Protein AF-A0A6B9T979-F1 (afdb_monomer_lite)

Radius of gyration: 17.5 Å; chains: 1; bounding box: 36×40×48 Å

Structure (mmCIF, N/CA/C/O backbone):
data_AF-A0A6B9T979-F1
#
_entry.id   AF-A0A6B9T979-F1
#
loop_
_atom_site.group_PDB
_atom_site.id
_atom_site.type_symbol
_atom_site.label_atom_id
_atom_site.label_alt_id
_atom_site.label_comp_id
_atom_site.label_asym_id
_atom_site.label_entity_id
_atom_site.label_seq_id
_atom_site.pdbx_PDB_ins_code
_atom_site.Cartn_x
_atom_site.Cartn_y
_atom_site.Cartn_z
_atom_site.occupancy
_atom_site.B_iso_or_equiv
_atom_site.auth_seq_id
_atom_site.auth_comp_id
_atom_site.auth_asym_id
_atom_site.auth_atom_id
_atom_site.pdbx_PDB_model_num
ATOM 1 N N . MET A 1 1 ? 0.207 3.805 -8.515 1.00 62.41 1 MET A N 1
ATOM 2 C CA . MET A 1 1 ? -0.531 2.703 -9.180 1.00 62.41 1 MET A CA 1
ATOM 3 C C . MET A 1 1 ? -1.453 1.914 -8.249 1.00 62.41 1 MET A C 1
ATOM 5 O O . MET A 1 1 ? -2.593 1.732 -8.630 1.00 62.41 1 MET A O 1
ATOM 9 N N . ASN A 1 2 ? -1.110 1.568 -6.998 1.00 75.38 2 ASN A N 1
ATOM 10 C CA . ASN A 1 2 ? -2.109 0.994 -6.060 1.00 75.38 2 ASN A CA 1
ATOM 11 C C . ASN A 1 2 ? -3.021 2.050 -5.385 1.00 75.38 2 ASN A C 1
ATOM 13 O O . ASN A 1 2 ? -3.369 1.919 -4.208 1.00 75.38 2 ASN A O 1
ATOM 17 N N . ASP A 1 3 ? -3.335 3.136 -6.089 1.00 78.44 3 ASP A N 1
ATOM 18 C CA . ASP A 1 3 ? -4.026 4.308 -5.531 1.00 78.44 3 ASP A CA 1
ATOM 19 C C . ASP A 1 3 ? -5.555 4.134 -5.519 1.00 78.44 3 ASP A C 1
ATOM 21 O O . ASP A 1 3 ? -6.244 4.832 -4.788 1.00 78.44 3 ASP A O 1
ATOM 25 N N . THR A 1 4 ? -6.081 3.152 -6.262 1.00 83.12 4 THR A N 1
ATOM 26 C CA . THR A 1 4 ? -7.516 2.805 -6.308 1.00 83.12 4 THR A CA 1
ATOM 27 C C . THR A 1 4 ? -7.949 1.821 -5.221 1.00 83.12 4 THR A C 1
ATOM 29 O O . THR A 1 4 ? -9.136 1.555 -5.061 1.00 83.12 4 THR A O 1
ATOM 32 N N . GLU A 1 5 ? -7.000 1.244 -4.485 1.00 90.56 5 GLU A N 1
ATOM 33 C CA . GLU A 1 5 ? -7.307 0.300 -3.414 1.00 90.56 5 GLU A CA 1
ATOM 34 C C . GLU A 1 5 ? -7.933 1.028 -2.208 1.00 90.56 5 GLU A C 1
ATOM 36 O O . GLU A 1 5 ? -7.377 2.052 -1.795 1.00 90.56 5 GLU A O 1
ATOM 41 N N . PRO A 1 6 ? -9.010 0.500 -1.580 1.00 92.62 6 PRO A N 1
ATOM 42 C CA . PRO A 1 6 ? -9.709 1.185 -0.490 1.00 92.62 6 PRO A CA 1
ATOM 43 C C . PRO A 1 6 ? -8.793 1.653 0.639 1.00 92.62 6 PRO A C 1
ATOM 45 O O . PRO A 1 6 ? -8.925 2.781 1.100 1.00 92.62 6 PRO A O 1
ATOM 48 N N . VAL A 1 7 ? -7.807 0.844 1.045 1.00 93.06 7 VAL A N 1
ATOM 49 C CA . VAL A 1 7 ? -6.846 1.265 2.075 1.00 93.06 7 VAL A CA 1
ATOM 50 C C . VAL A 1 7 ? -6.021 2.489 1.658 1.00 93.06 7 VAL A C 1
ATOM 52 O O . VAL A 1 7 ? -5.751 3.342 2.494 1.00 93.06 7 VAL A O 1
ATOM 55 N N . SER A 1 8 ? -5.626 2.614 0.388 1.00 91.06 8 SER A N 1
ATOM 56 C CA . SER A 1 8 ? -4.873 3.783 -0.086 1.00 91.06 8 SER A CA 1
ATOM 57 C C . SER A 1 8 ? -5.750 5.038 -0.084 1.00 91.06 8 SER A C 1
ATOM 59 O O . SER A 1 8 ? -5.288 6.090 0.347 1.00 91.06 8 SER A O 1
ATOM 61 N N . ILE A 1 9 ? -7.014 4.907 -0.500 1.00 92.38 9 ILE A N 1
ATOM 62 C CA . ILE A 1 9 ? -7.998 6.000 -0.482 1.00 92.38 9 ILE A CA 1
ATOM 63 C C . ILE A 1 9 ? -8.250 6.454 0.959 1.00 92.38 9 ILE A C 1
ATOM 65 O O . ILE A 1 9 ? -8.096 7.631 1.262 1.00 92.38 9 ILE A O 1
ATOM 69 N N . ILE A 1 10 ? -8.545 5.519 1.866 1.00 95.38 10 ILE A N 1
ATOM 70 C CA . ILE A 1 10 ? -8.808 5.811 3.282 1.00 95.38 10 ILE A CA 1
ATOM 71 C C . ILE A 1 10 ? -7.600 6.486 3.938 1.00 95.38 10 ILE A C 1
ATOM 73 O O . ILE A 1 10 ? -7.770 7.467 4.658 1.00 95.38 10 ILE A O 1
ATOM 77 N N . CYS A 1 11 ? -6.381 5.991 3.693 1.00 93.50 11 CYS A N 1
ATOM 78 C CA . CYS A 1 11 ? -5.166 6.618 4.213 1.00 93.50 11 CYS A CA 1
ATOM 79 C C . CYS A 1 11 ? -5.040 8.077 3.754 1.00 93.50 11 CYS A C 1
ATOM 81 O O . CYS A 1 11 ? -4.781 8.949 4.580 1.00 93.50 11 CYS A O 1
ATOM 83 N N . GLU A 1 12 ? -5.239 8.341 2.461 1.00 92.19 12 GLU A N 1
ATOM 84 C CA . GLU A 1 12 ? -5.146 9.687 1.894 1.00 92.19 12 GLU A CA 1
ATOM 85 C C . GLU A 1 12 ? -6.261 10.602 2.419 1.00 92.19 12 GLU A C 1
ATOM 87 O O . GLU A 1 12 ? -5.988 11.732 2.818 1.00 92.19 12 GLU A O 1
ATOM 92 N N . GLU A 1 13 ? -7.506 10.126 2.466 1.00 94.19 13 GLU A N 1
ATOM 93 C CA . GLU A 1 13 ? -8.655 10.882 2.972 1.00 94.19 13 GLU A CA 1
ATOM 94 C C . GLU A 1 13 ? -8.475 11.265 4.436 1.00 94.19 13 GLU A C 1
ATOM 96 O O . GLU A 1 13 ? -8.640 12.434 4.788 1.00 94.19 13 GLU A O 1
ATOM 101 N N . VAL A 1 14 ? -8.103 10.303 5.288 1.00 95.81 14 VAL A N 1
ATOM 102 C CA . VAL A 1 14 ? -7.889 10.566 6.711 1.00 95.81 14 VAL A CA 1
ATOM 103 C C . VAL A 1 14 ? -6.734 11.534 6.890 1.00 95.81 14 VAL A C 1
ATOM 105 O O . VAL A 1 14 ? -6.924 12.542 7.556 1.00 95.81 14 VAL A O 1
ATOM 108 N N . ALA A 1 15 ? -5.585 11.306 6.251 1.00 93.38 15 ALA A N 1
ATOM 109 C CA . ALA A 1 15 ? -4.443 12.220 6.325 1.00 93.38 15 ALA A CA 1
ATOM 110 C C . ALA A 1 15 ? -4.718 13.604 5.698 1.00 93.38 15 ALA A C 1
ATOM 112 O O . ALA A 1 15 ? -3.942 14.537 5.873 1.00 93.38 15 ALA A O 1
ATOM 113 N N . SER A 1 16 ? -5.815 13.771 4.955 1.00 92.12 16 SER A N 1
ATOM 114 C CA . SER A 1 16 ? -6.241 15.068 4.413 1.00 92.12 16 SER A CA 1
ATOM 115 C C . SER A 1 16 ? -7.160 15.852 5.344 1.00 92.12 16 SER A C 1
ATOM 117 O O . SER A 1 16 ? -7.491 16.996 5.030 1.00 92.12 16 SER A O 1
ATOM 119 N N . LEU A 1 17 ? -7.623 15.258 6.447 1.00 94.00 17 LEU A N 1
ATOM 120 C CA . LEU A 1 17 ? -8.559 15.931 7.339 1.00 94.00 17 LEU A CA 1
ATOM 121 C C . LEU A 1 17 ? -7.900 17.160 7.990 1.00 94.00 17 LEU A C 1
ATOM 123 O O . LEU A 1 17 ? -6.768 17.073 8.463 1.00 94.00 17 LEU A O 1
ATOM 127 N N . PRO A 1 18 ? -8.623 18.289 8.108 1.00 89.94 18 PRO A N 1
ATOM 128 C CA . PRO A 1 18 ? -8.082 19.541 8.646 1.00 89.94 18 PRO A CA 1
ATOM 129 C C . PRO A 1 18 ? -7.756 19.486 10.147 1.00 89.94 18 PRO A C 1
ATOM 131 O O . PRO A 1 18 ? -7.205 20.436 10.692 1.00 89.94 18 PRO A O 1
ATOM 134 N N . VAL A 1 19 ? -8.115 18.388 10.817 1.00 93.31 19 VAL A N 1
ATOM 135 C CA . VAL A 1 19 ? -7.797 18.129 12.225 1.00 93.31 19 VAL A CA 1
ATOM 136 C C . VAL A 1 19 ? -6.315 17.817 12.449 1.00 93.31 19 VAL A C 1
ATOM 138 O O . VAL A 1 19 ? -5.849 17.901 13.581 1.00 93.31 19 VAL A O 1
ATOM 141 N N . TRP A 1 20 ? -5.585 17.455 11.389 1.00 92.38 20 TRP A N 1
ATOM 142 C CA . TRP A 1 20 ? -4.148 17.213 11.439 1.00 92.38 20 TRP A CA 1
ATOM 143 C C . TRP A 1 20 ? -3.414 18.515 11.134 1.00 92.38 20 TRP A C 1
ATOM 145 O O . TRP A 1 20 ? -3.402 19.001 10.000 1.00 92.38 20 TRP A O 1
ATOM 155 N N . HIS A 1 21 ? -2.825 19.107 12.166 1.00 86.38 21 HIS A N 1
ATOM 156 C CA . HIS A 1 21 ? -2.141 20.390 12.076 1.00 86.38 21 HIS A CA 1
ATOM 157 C C . HIS A 1 21 ? -0.673 20.203 11.682 1.00 86.38 21 HIS A C 1
ATOM 159 O O . HIS A 1 21 ? 0.231 20.510 12.452 1.00 86.38 21 HIS A O 1
ATOM 165 N N . TYR A 1 22 ? -0.433 19.713 10.462 1.00 88.75 22 TYR A N 1
ATOM 166 C CA . TYR A 1 22 ? 0.925 19.567 9.934 1.00 88.75 22 TYR A CA 1
ATOM 167 C C . TYR A 1 22 ? 1.648 20.923 9.932 1.00 88.75 22 TYR A C 1
ATOM 169 O O . TYR A 1 22 ? 1.213 21.861 9.258 1.00 88.75 22 TYR A O 1
ATOM 177 N N . SER A 1 23 ? 2.754 21.016 10.669 1.00 79.81 23 SER A N 1
ATOM 178 C CA . SER A 1 23 ? 3.496 22.262 10.916 1.00 79.81 23 SER A CA 1
ATOM 179 C C . SER A 1 23 ? 3.988 22.951 9.638 1.00 79.81 23 SER A C 1
ATOM 181 O O . SER A 1 23 ? 3.945 24.176 9.539 1.00 79.81 23 SER A O 1
ATOM 183 N N . GLU A 1 24 ? 4.399 22.170 8.638 1.00 81.00 24 GLU A N 1
ATOM 184 C CA . GLU A 1 24 ? 4.895 22.646 7.337 1.00 81.00 24 GLU A CA 1
ATOM 185 C C . GLU A 1 24 ? 3.859 22.487 6.206 1.00 81.00 24 GLU A C 1
ATOM 187 O O . GLU A 1 24 ? 4.171 22.605 5.019 1.00 81.00 24 GLU A O 1
ATOM 192 N N . GLY A 1 25 ? 2.599 22.229 6.567 1.00 83.50 25 GLY A N 1
ATOM 193 C CA . GLY A 1 25 ? 1.545 21.848 5.632 1.00 83.50 25 GLY A CA 1
ATOM 194 C C . GLY A 1 25 ? 1.562 20.354 5.296 1.00 83.50 25 GLY A C 1
ATOM 195 O O . GLY A 1 25 ? 2.446 19.600 5.696 1.00 83.50 25 GLY A O 1
ATOM 196 N N . LYS A 1 26 ? 0.528 19.896 4.580 1.00 83.31 26 LYS A N 1
ATOM 197 C CA . LYS A 1 26 ? 0.338 18.468 4.305 1.00 83.31 26 LYS A CA 1
ATOM 198 C C . LYS A 1 26 ? 1.505 17.902 3.472 1.00 83.31 26 LYS A C 1
ATOM 200 O O . LYS A 1 26 ? 1.732 18.394 2.360 1.00 83.31 26 LYS A O 1
ATOM 205 N N . PRO A 1 27 ? 2.169 16.824 3.932 1.00 85.56 27 PRO A N 1
ATOM 206 C CA . PRO A 1 27 ? 3.199 16.135 3.163 1.00 85.56 27 PRO A CA 1
ATOM 207 C C . PRO A 1 27 ? 2.709 15.732 1.768 1.00 85.56 27 PRO A C 1
ATOM 209 O O . PRO A 1 27 ? 1.632 15.148 1.606 1.00 85.56 27 PRO A O 1
ATOM 212 N N . ARG A 1 28 ? 3.511 16.030 0.739 1.00 78.38 28 ARG A N 1
ATOM 213 C CA . ARG A 1 28 ? 3.233 15.592 -0.635 1.00 78.38 28 ARG A CA 1
ATOM 214 C C . ARG A 1 28 ? 3.694 14.156 -0.833 1.00 78.38 28 ARG A C 1
ATOM 216 O O . ARG A 1 28 ? 4.834 13.813 -0.538 1.00 78.38 28 ARG A O 1
ATOM 223 N N . ARG A 1 29 ? 2.832 13.339 -1.435 1.00 76.62 29 ARG A N 1
ATOM 224 C CA . ARG A 1 29 ? 3.218 12.023 -1.945 1.00 76.62 29 ARG A CA 1
ATOM 225 C C . ARG A 1 29 ? 3.667 12.139 -3.396 1.00 76.62 29 ARG A C 1
ATOM 227 O O . ARG A 1 29 ? 2.990 12.752 -4.219 1.00 76.62 29 ARG A O 1
ATOM 234 N N . HIS A 1 30 ? 4.798 11.521 -3.717 1.00 73.25 30 HIS A N 1
ATOM 235 C CA . HIS A 1 30 ? 5.204 11.328 -5.103 1.00 73.25 30 HIS A CA 1
ATOM 236 C C . HIS A 1 30 ? 4.419 10.150 -5.685 1.00 73.25 30 HIS A C 1
ATOM 238 O O . HIS A 1 30 ? 4.549 9.012 -5.231 1.00 73.25 30 HIS A O 1
ATOM 244 N N . GLY A 1 31 ? 3.558 10.449 -6.656 1.00 77.94 31 GLY A N 1
ATOM 245 C CA . GLY A 1 31 ? 2.823 9.441 -7.410 1.00 77.94 31 GLY A CA 1
ATOM 246 C C . GLY A 1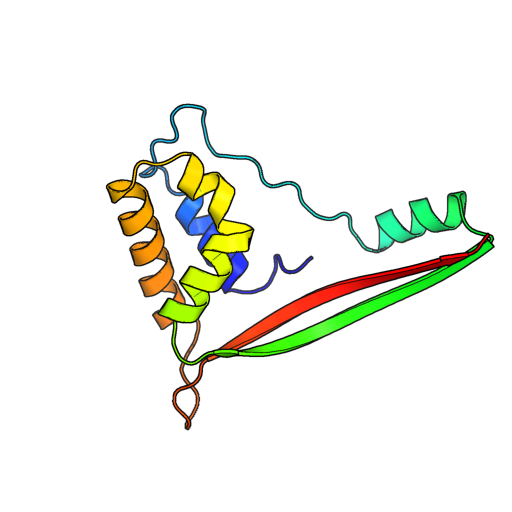 31 ? 3.732 8.658 -8.354 1.00 77.94 31 GLY A C 1
ATOM 247 O O . GLY A 1 31 ? 4.857 9.057 -8.653 1.00 77.94 31 GLY A O 1
ATOM 248 N N . THR A 1 32 ? 3.224 7.530 -8.837 1.00 85.81 32 THR A N 1
ATOM 249 C CA . THR A 1 32 ? 3.836 6.807 -9.958 1.00 85.81 32 THR A CA 1
ATOM 250 C C . THR A 1 32 ? 3.257 7.338 -11.268 1.00 85.81 32 THR A C 1
ATOM 252 O O . THR A 1 32 ? 2.084 7.710 -11.292 1.00 85.81 32 THR A O 1
ATOM 255 N N . LEU A 1 33 ? 4.051 7.364 -12.341 1.00 91.00 33 LEU A N 1
ATOM 256 C CA . LEU A 1 33 ? 3.550 7.729 -13.670 1.00 91.00 33 LEU A CA 1
ATOM 257 C C . LEU A 1 33 ? 2.519 6.707 -14.174 1.00 91.00 33 LEU A C 1
ATOM 259 O O . LEU A 1 33 ? 2.451 5.580 -13.669 1.00 91.00 33 LEU A O 1
ATOM 263 N N . SER A 1 34 ? 1.724 7.101 -15.170 1.00 91.81 34 SER A N 1
ATOM 264 C CA . SER A 1 34 ? 0.821 6.165 -15.840 1.00 91.81 34 SER A CA 1
ATOM 265 C C . SER A 1 34 ? 1.607 5.153 -16.691 1.00 91.81 34 SER A C 1
ATOM 267 O O . SER A 1 34 ? 2.733 5.447 -17.107 1.00 91.81 34 SER A O 1
ATOM 269 N N . PRO A 1 35 ? 1.043 3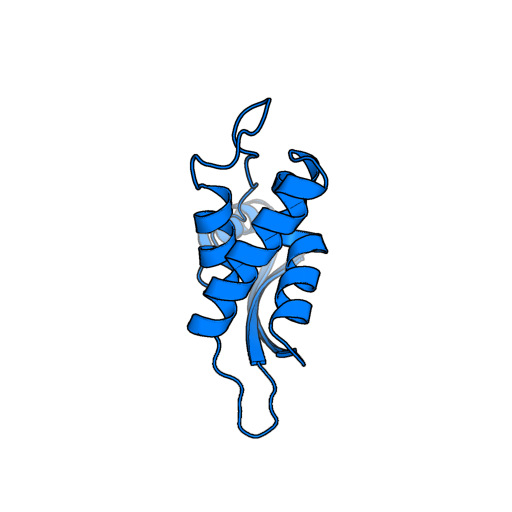.967 -16.986 1.00 94.06 35 PRO A N 1
ATOM 270 C CA . PRO A 1 35 ? 1.655 3.031 -17.927 1.00 94.06 35 PRO A CA 1
ATOM 271 C C . PRO A 1 35 ? 1.999 3.684 -19.274 1.00 94.06 35 PRO A C 1
ATOM 273 O O . PRO A 1 35 ? 3.099 3.485 -19.776 1.00 94.06 35 PRO A O 1
ATOM 276 N N . ASP A 1 36 ? 1.124 4.533 -19.811 1.00 95.44 36 ASP A N 1
ATOM 277 C CA . ASP A 1 36 ? 1.337 5.245 -21.078 1.00 95.44 36 ASP A CA 1
ATOM 278 C C . ASP A 1 36 ? 2.530 6.213 -21.011 1.00 95.44 36 ASP A C 1
ATOM 280 O O . ASP A 1 36 ? 3.292 6.355 -21.970 1.00 95.44 36 ASP A O 1
ATOM 284 N N . ASP A 1 37 ? 2.738 6.868 -19.868 1.00 96.19 37 ASP A N 1
ATOM 285 C CA . ASP A 1 37 ? 3.916 7.710 -19.644 1.00 96.19 37 ASP A CA 1
ATOM 286 C C . ASP A 1 37 ? 5.199 6.877 -19.601 1.00 96.19 37 ASP A C 1
ATOM 288 O O . ASP A 1 37 ? 6.192 7.251 -20.228 1.00 96.19 37 ASP A O 1
ATOM 292 N N . TYR A 1 38 ? 5.179 5.734 -18.906 1.00 96.50 38 TYR A N 1
ATOM 293 C CA . TYR A 1 38 ? 6.310 4.805 -18.908 1.00 96.50 38 TYR A CA 1
ATOM 294 C C . TYR A 1 38 ? 6.598 4.280 -20.311 1.00 96.50 38 TYR A C 1
ATOM 296 O O . TYR A 1 38 ? 7.756 4.272 -20.715 1.00 96.50 38 TYR A O 1
ATOM 304 N N . TYR A 1 39 ? 5.567 3.920 -21.077 1.00 97.25 39 TYR A N 1
ATOM 305 C CA . TYR A 1 39 ? 5.716 3.499 -22.467 1.00 97.25 39 TYR A CA 1
ATOM 306 C C . TYR A 1 39 ? 6.447 4.562 -23.290 1.00 97.25 39 TYR A C 1
ATOM 308 O O . TYR A 1 39 ? 7.421 4.252 -23.972 1.00 97.25 39 TYR A O 1
ATOM 316 N N . ARG A 1 40 ? 6.023 5.832 -23.199 1.00 97.38 40 ARG A N 1
ATOM 317 C CA . ARG A 1 40 ? 6.654 6.939 -23.938 1.00 97.38 40 ARG A CA 1
ATOM 318 C C . ARG A 1 40 ? 8.126 7.121 -23.579 1.00 97.38 40 ARG A C 1
ATOM 320 O O . ARG A 1 40 ? 8.925 7.422 -24.461 1.00 97.38 40 ARG A O 1
ATOM 327 N N . ILE A 1 41 ? 8.480 6.935 -22.309 1.00 97.12 41 ILE A N 1
ATOM 328 C CA . ILE A 1 41 ? 9.874 6.985 -21.855 1.00 97.12 41 ILE A CA 1
ATOM 329 C C . ILE A 1 41 ? 10.661 5.810 -22.444 1.00 97.12 41 ILE A C 1
ATOM 331 O O . ILE A 1 41 ? 11.694 6.030 -23.071 1.00 97.12 41 ILE A O 1
ATOM 335 N N . LEU A 1 42 ? 10.165 4.581 -22.275 1.00 97.56 42 LEU A N 1
ATOM 336 C CA . LEU A 1 42 ? 10.860 3.354 -22.677 1.00 97.56 42 LEU A CA 1
ATOM 337 C C . LEU A 1 42 ? 11.045 3.265 -24.195 1.00 97.56 42 LEU A C 1
ATOM 339 O O . LEU A 1 42 ? 12.142 2.961 -24.658 1.00 97.56 42 LEU A O 1
ATOM 343 N N . ALA A 1 43 ? 10.022 3.636 -24.967 1.00 97.00 43 ALA A N 1
ATOM 344 C CA . ALA A 1 43 ? 10.083 3.697 -26.425 1.00 97.00 43 ALA A CA 1
ATOM 345 C C . ALA A 1 43 ? 11.127 4.697 -26.952 1.00 97.00 43 ALA A C 1
ATOM 347 O O . ALA A 1 43 ? 11.585 4.563 -28.082 1.00 97.00 43 ALA A O 1
ATOM 348 N N . GLY A 1 44 ? 11.506 5.700 -26.152 1.00 96.94 44 GLY A N 1
ATOM 349 C CA . GLY A 1 44 ? 12.530 6.678 -26.514 1.00 96.94 44 GLY A CA 1
ATOM 350 C C . GLY A 1 44 ? 13.959 6.284 -26.131 1.00 96.94 44 GLY A C 1
ATOM 351 O O . GLY A 1 44 ? 14.892 6.974 -26.539 1.00 96.94 44 GLY A O 1
ATOM 352 N N . CYS A 1 45 ? 14.157 5.232 -25.326 1.00 96.62 45 CYS A N 1
ATOM 353 C CA . CYS A 1 45 ? 15.467 4.927 -24.739 1.00 96.62 45 CYS A CA 1
ATOM 354 C C . CYS A 1 45 ? 15.870 3.443 -24.727 1.00 96.62 45 CYS A C 1
ATOM 356 O O . CYS A 1 45 ? 16.940 3.131 -24.203 1.00 96.62 45 CYS A O 1
ATOM 358 N N . SER A 1 46 ? 15.045 2.544 -25.272 1.00 97.62 46 SER A N 1
ATOM 359 C CA . SER A 1 46 ? 15.265 1.089 -25.262 1.00 97.62 46 SER A CA 1
ATOM 360 C C . SER A 1 46 ? 14.991 0.476 -26.638 1.00 97.62 46 SER A C 1
ATOM 362 O O . SER A 1 46 ? 14.093 0.933 -27.342 1.00 97.62 46 SER A O 1
ATOM 364 N N . ASP A 1 47 ? 15.721 -0.583 -26.992 1.00 96.94 47 ASP A N 1
ATOM 365 C CA . ASP A 1 47 ? 15.539 -1.327 -28.249 1.00 96.94 47 ASP A CA 1
ATOM 366 C C . ASP A 1 47 ? 14.354 -2.299 -28.154 1.00 96.94 47 ASP A C 1
ATOM 368 O O . ASP A 1 47 ? 13.639 -2.539 -29.127 1.00 96.94 47 ASP A O 1
ATOM 372 N N . SER A 1 48 ? 14.124 -2.848 -26.957 1.00 97.69 48 SER A N 1
ATOM 373 C CA . SER A 1 48 ? 12.943 -3.649 -26.638 1.00 97.69 48 SER A CA 1
ATOM 374 C C . SER A 1 48 ? 12.575 -3.514 -25.161 1.00 97.69 48 SER A C 1
ATOM 376 O O . SER A 1 48 ? 13.440 -3.259 -24.317 1.00 97.69 48 SER A O 1
ATOM 378 N N . PHE A 1 49 ? 11.290 -3.658 -24.838 1.00 98.12 49 PHE A N 1
ATOM 379 C CA . PHE A 1 49 ? 10.800 -3.636 -23.463 1.00 98.12 49 PHE A CA 1
ATOM 380 C C . PHE A 1 49 ? 9.496 -4.423 -23.323 1.00 98.12 49 PHE A C 1
ATOM 382 O O . PHE A 1 49 ? 8.707 -4.526 -24.263 1.00 98.12 49 PHE A O 1
ATOM 389 N N . GLU A 1 50 ? 9.254 -4.933 -22.119 1.00 98.06 50 GLU A N 1
ATOM 390 C CA . GLU A 1 50 ? 7.985 -5.532 -21.715 1.00 98.06 50 GLU A CA 1
ATOM 391 C C . GLU A 1 50 ? 7.446 -4.772 -20.509 1.00 98.06 50 GLU A C 1
ATOM 393 O O . GLU A 1 50 ? 8.202 -4.387 -19.620 1.00 98.06 50 GLU A O 1
ATOM 398 N N . MET A 1 51 ? 6.134 -4.559 -20.46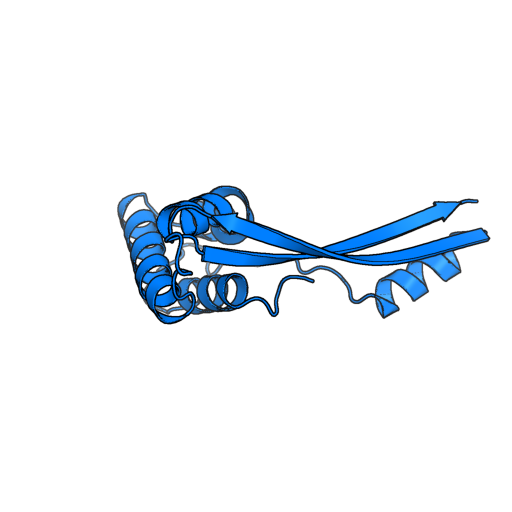2 1.00 97.75 51 MET A N 1
ATOM 399 C CA . MET A 1 51 ? 5.446 -3.885 -19.361 1.00 97.75 51 MET A CA 1
ATOM 400 C C . MET A 1 51 ? 4.263 -4.738 -18.928 1.00 97.75 51 MET A C 1
ATOM 402 O O . MET A 1 51 ? 3.530 -5.257 -19.770 1.00 97.75 51 MET A O 1
ATOM 406 N N . TRP A 1 52 ? 4.049 -4.869 -17.623 1.00 97.31 52 TRP A N 1
ATOM 407 C CA . TRP A 1 52 ? 2.914 -5.622 -17.101 1.00 97.31 52 TRP A CA 1
ATOM 408 C C . TRP A 1 52 ? 2.502 -5.150 -15.711 1.00 97.31 52 TRP A C 1
ATOM 410 O O . TRP A 1 52 ? 3.242 -4.473 -14.994 1.00 97.31 52 TRP A O 1
ATOM 420 N N . THR A 1 53 ? 1.306 -5.570 -15.314 1.00 95.56 53 THR A N 1
ATOM 421 C CA . THR A 1 53 ? 0.775 -5.357 -13.973 1.00 95.56 53 THR A CA 1
ATOM 422 C C . THR A 1 53 ? 0.505 -6.706 -13.327 1.00 95.56 53 THR A C 1
ATOM 424 O O . THR A 1 53 ? -0.099 -7.589 -13.932 1.00 95.56 53 THR A O 1
ATOM 427 N N . THR A 1 54 ? 0.925 -6.863 -12.076 1.00 95.88 54 THR A N 1
ATOM 428 C CA . THR A 1 54 ? 0.558 -8.003 -11.235 1.00 95.88 54 THR A CA 1
ATOM 429 C C . THR A 1 54 ? -0.250 -7.511 -10.049 1.00 95.88 54 THR A C 1
ATOM 431 O O . THR A 1 54 ? 0.156 -6.596 -9.330 1.00 95.88 54 THR A O 1
ATOM 434 N N . THR A 1 55 ? -1.383 -8.159 -9.811 1.00 95.19 55 THR A N 1
ATOM 435 C CA . THR A 1 55 ? -2.204 -7.933 -8.628 1.00 95.19 55 THR A CA 1
ATOM 436 C C . THR A 1 55 ? -1.969 -9.055 -7.622 1.00 95.19 55 THR A C 1
ATOM 438 O O . THR A 1 55 ? -2.375 -10.193 -7.845 1.00 95.19 55 THR A O 1
ATOM 441 N N . TYR A 1 56 ? -1.322 -8.730 -6.505 1.00 95.06 56 TYR A N 1
ATOM 442 C CA . TYR A 1 56 ? -1.142 -9.649 -5.384 1.00 95.06 56 TYR A CA 1
ATOM 443 C C . TYR A 1 56 ? -2.320 -9.540 -4.419 1.00 95.06 56 TYR A C 1
ATOM 445 O O . TYR A 1 56 ? -2.851 -8.451 -4.200 1.00 95.06 56 TYR A O 1
ATOM 453 N N . TYR A 1 57 ? -2.700 -10.655 -3.805 1.00 94.38 57 TYR A N 1
ATOM 454 C CA . TYR A 1 57 ? -3.698 -10.685 -2.742 1.00 94.38 57 TYR A CA 1
ATOM 455 C C . TYR A 1 57 ? -3.031 -11.142 -1.451 1.00 94.38 57 TYR A C 1
ATOM 457 O O . TYR A 1 57 ? -2.482 -12.241 -1.378 1.00 94.38 57 TYR A O 1
ATOM 465 N N . HIS A 1 58 ? -3.067 -10.286 -0.437 1.00 93.94 58 HIS A N 1
ATOM 466 C CA . HIS A 1 58 ? -2.474 -10.551 0.865 1.00 93.94 58 HIS A CA 1
ATOM 467 C C . HIS A 1 58 ? -3.580 -10.809 1.881 1.00 93.94 58 HIS A C 1
ATOM 469 O O . HIS A 1 58 ? -4.406 -9.935 2.138 1.00 93.94 58 HIS A O 1
ATOM 475 N N . ALA A 1 59 ? -3.588 -12.014 2.450 1.00 95.56 59 ALA A N 1
ATOM 476 C CA . ALA A 1 59 ? -4.466 -12.365 3.554 1.00 95.56 59 ALA A CA 1
ATOM 477 C C . ALA A 1 59 ? -3.815 -11.927 4.875 1.00 95.56 59 ALA A C 1
ATOM 479 O O . ALA A 1 59 ? -2.800 -12.488 5.289 1.00 95.56 59 ALA A O 1
ATOM 480 N N . LEU A 1 60 ? -4.394 -10.915 5.513 1.00 95.81 60 LEU A N 1
ATOM 481 C CA . LEU A 1 60 ? -3.934 -10.319 6.764 1.00 95.81 60 LEU A CA 1
ATOM 482 C C . LEU A 1 60 ? -4.770 -10.836 7.935 1.00 95.81 60 LEU A C 1
ATOM 484 O O . LEU A 1 60 ? -5.953 -11.140 7.778 1.00 95.81 60 LEU A O 1
ATOM 488 N N . LYS A 1 61 ? -4.164 -10.936 9.116 1.00 96.25 61 LYS A N 1
ATOM 489 C CA . LYS A 1 61 ? -4.800 -11.461 10.331 1.00 96.25 61 LYS A CA 1
ATOM 490 C C . LYS A 1 61 ? -5.762 -10.463 10.970 1.00 96.25 61 LYS A C 1
ATOM 492 O O . LYS A 1 61 ? -6.643 -10.884 11.710 1.00 96.25 61 LYS A O 1
ATOM 497 N N . SER A 1 62 ? -5.575 -9.163 10.740 1.00 95.56 62 SER A N 1
ATOM 498 C CA . SER A 1 62 ? -6.417 -8.111 11.319 1.00 95.56 62 SER A CA 1
ATOM 499 C C . SER A 1 62 ? -6.277 -6.774 10.588 1.00 95.56 62 SER A C 1
ATOM 501 O O . SER A 1 62 ? -5.335 -6.554 9.823 1.00 95.56 62 SER A O 1
ATOM 503 N N . HIS A 1 63 ? -7.201 -5.845 10.853 1.00 95.75 63 HIS A N 1
ATOM 504 C CA . HIS A 1 63 ? -7.111 -4.466 10.363 1.00 95.75 63 HIS A CA 1
ATOM 505 C C . HIS A 1 63 ? -5.917 -3.719 10.963 1.00 95.75 63 HIS A C 1
ATOM 507 O O . HIS A 1 63 ? -5.320 -2.886 10.289 1.00 95.75 63 HIS A O 1
ATOM 513 N N . VAL A 1 64 ? -5.517 -4.059 12.192 1.00 95.62 64 VAL A N 1
ATOM 514 C CA . VAL A 1 64 ? -4.320 -3.496 12.838 1.00 95.62 64 VAL A CA 1
ATOM 515 C C . VAL A 1 64 ? -3.061 -3.844 12.041 1.00 95.62 64 VAL A C 1
ATOM 517 O O . VAL A 1 64 ? -2.241 -2.969 11.777 1.00 95.62 64 VAL A O 1
ATOM 520 N N . GLU A 1 65 ? -2.932 -5.093 11.580 1.00 94.88 65 GLU A N 1
ATOM 521 C CA . GLU A 1 65 ? -1.809 -5.506 10.727 1.00 94.88 65 GLU A CA 1
ATOM 522 C C . GLU A 1 65 ? -1.776 -4.715 9.409 1.00 94.88 65 GLU A C 1
ATOM 524 O O . GLU A 1 65 ? -0.707 -4.318 8.946 1.00 94.88 65 GLU A O 1
ATOM 529 N N . LEU A 1 66 ? -2.945 -4.414 8.834 1.00 94.56 66 LEU A N 1
ATOM 530 C CA . LEU A 1 66 ? -3.058 -3.582 7.634 1.00 94.56 66 LEU A CA 1
ATOM 531 C C . LEU A 1 66 ? -2.596 -2.133 7.878 1.00 94.56 66 LEU A C 1
ATOM 533 O O . LEU A 1 66 ? -1.877 -1.570 7.047 1.00 94.56 66 LEU A O 1
ATOM 537 N N . VAL A 1 67 ? -2.970 -1.531 9.012 1.00 95.62 67 VAL A N 1
ATOM 538 C CA . VAL A 1 67 ? -2.525 -0.178 9.394 1.00 95.62 67 VAL A CA 1
ATOM 539 C C . VAL A 1 67 ? -1.013 -0.137 9.603 1.00 95.62 67 VAL A C 1
ATOM 541 O O . VAL A 1 67 ? -0.346 0.771 9.100 1.00 95.62 67 VAL A O 1
ATOM 544 N N . GLU A 1 68 ? -0.440 -1.127 10.285 1.00 93.06 68 GLU A N 1
ATOM 545 C CA . GLU A 1 68 ? 1.008 -1.190 10.503 1.00 93.06 68 GLU A CA 1
ATOM 546 C C . GLU A 1 68 ? 1.777 -1.411 9.193 1.00 93.06 68 GLU A C 1
ATOM 548 O O . GLU A 1 68 ? 2.770 -0.729 8.929 1.00 93.06 68 GLU A O 1
ATOM 553 N N . TRP A 1 69 ? 1.260 -2.247 8.287 1.00 90.94 69 TRP A N 1
ATOM 554 C CA . TRP A 1 69 ? 1.825 -2.397 6.943 1.00 90.94 69 TRP A CA 1
ATOM 555 C C . TRP A 1 69 ? 1.875 -1.060 6.185 1.00 90.94 69 TRP A C 1
ATOM 557 O O . TRP A 1 69 ? 2.863 -0.717 5.522 1.00 90.94 69 TRP A O 1
ATOM 567 N N . LYS A 1 70 ? 0.801 -0.268 6.275 1.00 90.44 70 LYS A N 1
ATOM 568 C CA . LYS A 1 70 ? 0.736 1.057 5.644 1.00 90.44 70 LYS A CA 1
ATOM 569 C C . LYS A 1 70 ? 1.579 2.100 6.365 1.00 90.44 70 LYS A C 1
ATOM 571 O O . LYS A 1 70 ? 2.095 2.991 5.689 1.00 90.44 70 LYS A O 1
ATOM 576 N N . SER A 1 71 ? 1.795 1.956 7.670 1.00 89.31 71 SER A N 1
ATOM 577 C CA . SER A 1 71 ? 2.684 2.815 8.464 1.00 89.31 71 SER A CA 1
ATOM 578 C C . SER A 1 71 ? 4.113 2.809 7.928 1.00 89.31 71 SER A C 1
ATOM 580 O O . SER A 1 71 ? 4.708 3.869 7.765 1.00 89.31 71 SER A O 1
ATOM 582 N N . GLY A 1 72 ? 4.629 1.644 7.526 1.00 83.56 72 GLY A N 1
ATOM 583 C CA . GLY A 1 72 ? 5.973 1.531 6.947 1.00 83.56 72 GLY A CA 1
ATOM 584 C C . GLY A 1 72 ? 6.120 2.033 5.504 1.00 83.56 72 GLY A C 1
ATOM 585 O O . GLY A 1 72 ? 7.242 2.132 5.011 1.00 83.56 72 GLY A O 1
ATOM 586 N N . THR A 1 73 ? 5.021 2.331 4.803 1.00 79.19 73 THR A N 1
ATOM 587 C CA . THR A 1 73 ? 5.046 2.623 3.358 1.00 79.19 73 THR A CA 1
ATOM 588 C C . THR A 1 73 ? 4.342 3.926 2.999 1.00 79.19 73 THR A C 1
ATOM 590 O O . THR A 1 73 ? 4.973 4.878 2.555 1.00 79.19 73 THR A O 1
ATOM 593 N N . HIS A 1 74 ? 3.022 3.963 3.154 1.00 81.06 74 HIS A N 1
ATOM 594 C CA . HIS A 1 74 ? 2.164 5.029 2.651 1.00 81.06 74 HIS A CA 1
ATOM 595 C C . HIS A 1 74 ? 1.984 6.156 3.667 1.00 81.06 74 HIS A C 1
ATOM 597 O O . HIS A 1 74 ? 1.914 7.316 3.275 1.00 81.06 74 HIS A O 1
ATOM 603 N N . LEU A 1 75 ? 1.911 5.814 4.957 1.00 89.69 75 LEU A N 1
ATOM 604 C CA . LEU A 1 75 ? 1.603 6.769 6.020 1.00 89.69 75 LEU A CA 1
ATOM 605 C C . LEU A 1 75 ? 2.832 7.443 6.622 1.00 89.69 75 LEU A C 1
ATOM 607 O O . LEU A 1 75 ? 2.684 8.459 7.292 1.00 89.69 75 LEU A O 1
ATOM 611 N N . ARG A 1 76 ? 4.030 6.908 6.366 1.00 91.00 76 ARG A N 1
ATOM 612 C CA . ARG A 1 76 ? 5.277 7.397 6.960 1.00 91.00 76 ARG A CA 1
ATOM 613 C C . ARG A 1 76 ? 5.461 8.918 6.849 1.00 91.00 76 ARG A C 1
ATOM 615 O O . ARG A 1 76 ? 5.681 9.522 7.888 1.00 91.00 76 ARG A O 1
ATOM 622 N N . PRO A 1 77 ? 5.264 9.570 5.682 1.00 90.75 77 PRO A N 1
ATOM 623 C CA . PRO A 1 77 ? 5.423 11.022 5.592 1.00 90.75 77 PRO A CA 1
ATOM 624 C C . PRO A 1 77 ? 4.457 11.808 6.490 1.00 90.75 77 PRO A C 1
ATOM 626 O O . PRO A 1 77 ? 4.816 12.873 6.973 1.00 90.75 77 PRO A O 1
ATOM 629 N N . TYR A 1 78 ? 3.239 11.301 6.712 1.00 92.75 78 TYR A N 1
ATOM 630 C CA . TYR A 1 78 ? 2.265 11.943 7.601 1.00 92.75 78 TYR A CA 1
ATOM 631 C C . TYR A 1 78 ? 2.602 11.710 9.069 1.00 92.75 78 TYR A C 1
ATOM 633 O O . TYR A 1 78 ? 2.456 12.623 9.867 1.00 92.75 78 TYR A O 1
ATOM 641 N N . LEU A 1 79 ? 3.048 10.501 9.418 1.00 93.06 79 LEU A N 1
ATOM 642 C CA . LEU A 1 79 ? 3.440 10.158 10.785 1.00 93.06 79 LEU A CA 1
ATOM 643 C C . LEU A 1 79 ? 4.704 10.911 11.213 1.00 93.06 79 LEU A C 1
ATOM 645 O O . LEU A 1 79 ? 4.758 11.383 12.338 1.00 93.06 79 LEU A O 1
ATOM 649 N N . ASP A 1 80 ? 5.674 11.083 10.311 1.00 91.94 80 ASP A N 1
ATOM 650 C CA . ASP A 1 80 ? 6.903 11.846 10.573 1.00 91.94 80 ASP A CA 1
ATOM 651 C C . ASP A 1 80 ? 6.625 13.354 10.776 1.00 91.94 80 ASP A C 1
ATOM 653 O O . ASP A 1 80 ? 7.450 14.064 11.346 1.00 91.94 80 ASP A O 1
ATOM 657 N N . ALA A 1 81 ? 5.469 13.846 10.312 1.00 92.44 81 ALA A N 1
ATOM 658 C CA . ALA A 1 81 ? 5.034 15.239 10.434 1.00 92.44 81 ALA A CA 1
ATOM 659 C C . ALA A 1 81 ? 4.102 15.501 11.636 1.00 92.44 81 ALA A C 1
ATOM 661 O O . ALA A 1 81 ? 3.618 16.623 11.788 1.00 92.44 81 ALA A O 1
ATOM 662 N N . LEU A 1 82 ? 3.821 14.480 12.451 1.00 93.44 82 LEU A N 1
ATOM 663 C CA . LEU A 1 82 ? 2.951 14.540 13.626 1.00 93.44 82 LEU A CA 1
ATOM 664 C C . LEU A 1 82 ? 3.725 14.117 14.876 1.00 93.44 82 LEU A C 1
ATOM 666 O O . LEU A 1 82 ? 4.718 13.393 14.791 1.00 93.44 82 LEU A O 1
ATOM 670 N N . ASP A 1 83 ? 3.253 14.532 16.050 1.00 94.06 83 ASP A N 1
ATOM 671 C CA . ASP A 1 83 ? 3.747 13.943 17.294 1.00 94.06 83 ASP A CA 1
ATOM 672 C C . ASP A 1 83 ? 3.202 12.513 17.508 1.00 94.06 83 ASP A C 1
ATOM 674 O O . ASP A 1 83 ? 2.340 12.020 16.775 1.00 94.06 83 ASP A O 1
ATOM 678 N N . GLU A 1 84 ? 3.713 11.810 18.521 1.00 93.38 84 GLU A N 1
ATOM 679 C CA . GLU A 1 84 ? 3.319 10.423 18.801 1.00 93.38 84 GLU A CA 1
ATOM 680 C C . GLU A 1 84 ? 1.818 10.278 19.122 1.00 93.38 84 GLU A C 1
ATOM 682 O O . GLU A 1 84 ? 1.177 9.301 18.721 1.00 93.38 84 GLU A O 1
ATOM 687 N N . SER A 1 85 ? 1.234 11.251 19.823 1.00 95.12 85 SER A N 1
ATOM 688 C CA . SER A 1 85 ? -0.180 11.234 20.208 1.00 95.12 85 SER A CA 1
ATOM 689 C C . SER A 1 85 ? -1.077 11.424 18.985 1.00 95.12 85 SER A C 1
ATOM 691 O O . SER A 1 85 ? -2.014 10.652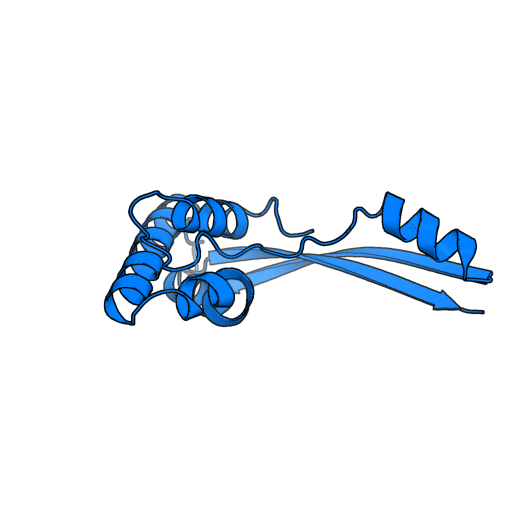 18.755 1.00 95.12 85 SER A O 1
ATOM 693 N N . GLU A 1 86 ? -0.756 12.411 18.151 1.00 95.06 86 GLU A N 1
ATOM 694 C CA . GLU A 1 86 ? -1.444 12.686 16.895 1.00 95.06 86 GLU A CA 1
ATOM 695 C C . GLU A 1 86 ? -1.282 11.538 15.895 1.00 95.06 86 GLU A C 1
ATOM 697 O O . GLU A 1 86 ? -2.263 11.123 15.276 1.00 95.06 86 GLU A O 1
ATOM 702 N N . GLY A 1 87 ? -0.083 10.959 15.792 1.00 94.88 87 GLY A N 1
ATOM 703 C CA . GLY A 1 87 ? 0.188 9.788 14.963 1.00 94.88 87 GLY A CA 1
ATOM 704 C C . GLY A 1 87 ? -0.659 8.579 15.372 1.00 94.88 87 GLY A C 1
ATOM 705 O O . GLY A 1 87 ? -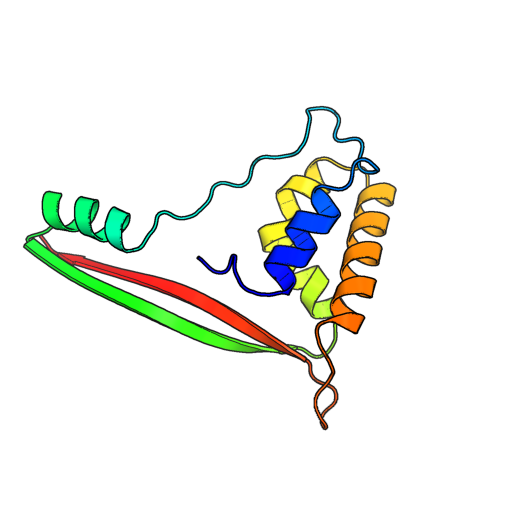1.281 7.938 14.520 1.00 94.88 87 GLY A O 1
ATOM 706 N N . ASN A 1 88 ? -0.768 8.300 16.674 1.00 95.81 88 ASN A N 1
ATOM 707 C CA . ASN A 1 88 ? -1.636 7.237 17.191 1.00 95.81 88 ASN A CA 1
ATOM 708 C C . ASN A 1 88 ? -3.120 7.519 16.919 1.00 95.81 88 ASN A C 1
ATOM 710 O O . ASN A 1 88 ? -3.874 6.617 16.543 1.00 95.81 88 ASN A O 1
ATOM 714 N N . ARG A 1 89 ? -3.549 8.777 17.051 1.00 97.19 89 ARG A N 1
ATOM 715 C CA . ARG A 1 89 ? -4.920 9.186 16.729 1.00 97.19 89 ARG A CA 1
ATOM 716 C C . ARG A 1 89 ? -5.226 9.014 15.238 1.00 97.19 89 ARG A C 1
ATOM 718 O O . ARG A 1 89 ? -6.298 8.514 14.902 1.00 97.19 89 ARG A O 1
ATOM 725 N N . LEU A 1 90 ? -4.287 9.359 14.356 1.00 96.50 90 LEU A N 1
ATOM 726 C CA . LEU A 1 90 ? -4.409 9.163 12.910 1.00 96.50 90 LEU A CA 1
ATOM 727 C C . LEU A 1 90 ? -4.521 7.676 12.559 1.00 96.50 90 LEU A C 1
ATOM 729 O O . LEU A 1 90 ? -5.411 7.290 11.800 1.00 96.50 90 LEU A O 1
ATOM 733 N N . LYS A 1 91 ? -3.676 6.824 13.153 1.00 96.69 91 LYS A N 1
ATOM 734 C CA . LYS A 1 91 ? -3.755 5.365 12.976 1.00 96.69 91 LYS A CA 1
ATOM 735 C C . LYS A 1 91 ? -5.112 4.804 13.407 1.00 96.69 91 LYS A C 1
ATOM 737 O O . LYS A 1 91 ? -5.676 3.983 12.687 1.00 96.69 91 LYS A O 1
ATOM 742 N N . ASN A 1 92 ? -5.653 5.265 14.535 1.00 97.19 92 ASN A N 1
ATOM 743 C CA . ASN A 1 92 ? -6.949 4.809 15.044 1.00 97.19 92 ASN A CA 1
ATOM 744 C C . ASN A 1 92 ? -8.126 5.229 14.149 1.00 97.19 92 ASN A C 1
ATOM 746 O O . ASN A 1 92 ? -9.025 4.426 13.912 1.00 97.19 92 ASN A O 1
ATOM 750 N N . GLU A 1 93 ? -8.112 6.449 13.608 1.00 97.44 93 GLU A N 1
ATOM 751 C CA . GLU A 1 93 ? -9.136 6.906 12.656 1.00 97.44 93 GLU A CA 1
ATOM 752 C C . GLU A 1 93 ? -9.109 6.064 11.366 1.00 97.44 93 GLU A C 1
ATOM 754 O O . GLU A 1 93 ? -10.152 5.647 10.858 1.00 97.44 93 GLU A O 1
ATOM 759 N N . ILE A 1 94 ? -7.912 5.746 10.857 1.00 97.06 94 ILE A N 1
ATOM 760 C CA . ILE A 1 94 ? -7.750 4.843 9.707 1.00 97.06 94 ILE A CA 1
ATOM 761 C C . ILE A 1 94 ? -8.270 3.444 10.050 1.00 97.06 94 ILE A C 1
ATOM 763 O O . ILE A 1 94 ? -9.014 2.867 9.259 1.00 97.06 94 ILE A O 1
ATOM 767 N N . LEU A 1 95 ? -7.912 2.907 11.220 1.00 97.50 95 LEU A N 1
ATOM 768 C CA . LEU A 1 95 ? -8.337 1.583 11.673 1.00 97.50 95 LEU A CA 1
ATOM 769 C C . LEU A 1 95 ? -9.866 1.442 11.652 1.00 97.50 95 LEU A C 1
ATOM 771 O O . LEU A 1 95 ? -10.380 0.517 11.023 1.00 97.50 95 LEU A O 1
ATOM 775 N N . GLN A 1 96 ? -10.586 2.396 12.247 1.00 97.19 96 GLN A N 1
ATOM 776 C CA . GLN A 1 96 ? -12.054 2.396 12.289 1.00 97.19 96 GLN A CA 1
ATOM 777 C C . GLN A 1 96 ? -12.684 2.378 10.890 1.00 97.19 96 GLN A C 1
ATOM 779 O O . GLN A 1 96 ? -13.641 1.645 10.627 1.00 97.19 96 GLN A O 1
ATOM 784 N N . ARG A 1 97 ? -12.131 3.149 9.948 1.00 97.38 97 ARG A N 1
ATOM 785 C CA . ARG A 1 97 ? -12.620 3.166 8.561 1.00 97.38 97 ARG A CA 1
ATOM 786 C C . ARG A 1 97 ? -12.302 1.871 7.818 1.00 97.38 97 ARG A C 1
ATOM 788 O O . ARG A 1 97 ? -13.116 1.404 7.020 1.00 97.38 97 ARG A O 1
ATOM 795 N N . LEU A 1 98 ? -11.153 1.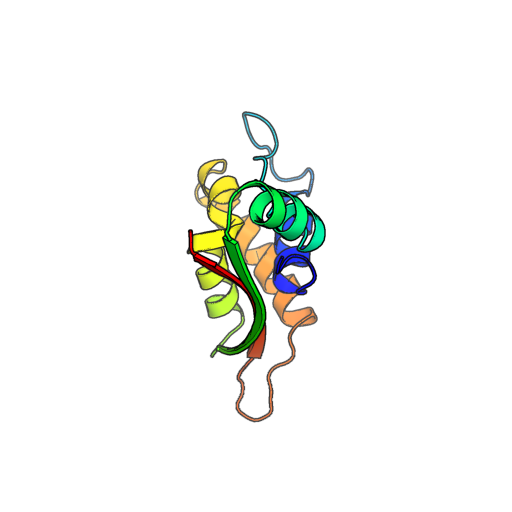255 8.094 1.00 96.06 98 LEU A N 1
ATOM 796 C CA . LEU A 1 98 ? -10.792 -0.035 7.508 1.00 96.06 98 LEU A CA 1
ATOM 797 C C . LEU A 1 98 ? -11.695 -1.168 8.005 1.00 96.06 98 LEU A C 1
ATOM 799 O O . LEU A 1 98 ? -12.051 -2.027 7.202 1.00 96.06 98 LEU A O 1
ATOM 803 N N . GLU A 1 99 ? -12.120 -1.160 9.269 1.00 95.81 99 GLU A N 1
ATOM 804 C CA . GLU A 1 99 ? -13.096 -2.125 9.810 1.00 95.81 99 GLU A CA 1
ATOM 805 C C . GLU A 1 99 ? -14.458 -2.059 9.094 1.00 95.81 99 GLU A C 1
ATOM 807 O O . GLU A 1 99 ? -15.159 -3.068 8.912 1.00 95.81 99 GLU A O 1
ATOM 812 N N . ALA A 1 100 ? -14.837 -0.868 8.627 1.00 94.19 100 ALA A N 1
ATOM 813 C CA . ALA A 1 100 ? -16.018 -0.691 7.794 1.00 94.19 100 ALA A CA 1
ATOM 814 C C . ALA A 1 100 ? -15.804 -1.238 6.370 1.00 94.19 100 ALA A C 1
ATOM 816 O O . ALA A 1 100 ? -16.668 -1.965 5.874 1.00 94.19 100 ALA A O 1
ATOM 817 N N . ALA A 1 101 ? -14.662 -0.926 5.747 1.00 94.62 101 ALA A N 1
ATOM 818 C CA . ALA A 1 101 ? -14.376 -1.226 4.342 1.00 94.62 101 ALA A CA 1
ATOM 819 C C . ALA A 1 101 ? -13.978 -2.687 4.067 1.00 94.62 101 ALA A C 1
ATOM 821 O O . ALA A 1 101 ? -14.337 -3.244 3.031 1.00 94.62 101 ALA A O 1
ATOM 822 N N . TYR A 1 102 ? -13.253 -3.320 4.988 1.00 93.44 102 TYR A N 1
ATOM 823 C CA . TYR A 1 102 ? -12.749 -4.680 4.839 1.00 93.44 102 TYR A CA 1
ATOM 824 C C . TYR A 1 102 ? -13.487 -5.616 5.793 1.00 93.44 102 TYR A C 1
ATOM 826 O O . TYR A 1 102 ? -13.218 -5.632 6.993 1.00 93.44 102 TYR A O 1
ATOM 834 N N . LYS A 1 103 ? -14.417 -6.424 5.282 1.00 94.25 103 LYS A N 1
ATOM 835 C CA . LYS A 1 103 ? -15.075 -7.449 6.102 1.00 94.25 103 LYS A CA 1
ATOM 836 C C . LYS A 1 103 ? -14.203 -8.705 6.189 1.00 94.25 103 LYS A C 1
ATOM 838 O O . LYS A 1 103 ? -13.755 -9.175 5.142 1.00 94.25 103 LYS A O 1
ATOM 843 N N . PRO A 1 104 ? -13.948 -9.240 7.400 1.00 94.94 104 PRO A N 1
ATOM 844 C CA . PRO A 1 104 ? -13.237 -10.502 7.542 1.00 94.94 104 PRO A CA 1
ATOM 845 C C . PRO A 1 104 ? -13.942 -11.634 6.788 1.00 94.94 104 PRO A C 1
ATOM 847 O O . PRO A 1 104 ? -15.173 -11.714 6.780 1.00 94.94 104 PRO A O 1
ATOM 850 N N . ALA A 1 105 ? -13.159 -12.514 6.172 1.00 93.69 105 ALA A N 1
ATOM 851 C CA . ALA A 1 105 ? -13.640 -13.759 5.592 1.00 93.69 105 ALA A CA 1
ATOM 852 C C . ALA A 1 105 ? -14.009 -14.773 6.692 1.00 93.69 105 ALA A C 1
ATOM 854 O O . ALA A 1 105 ? -13.845 -14.521 7.887 1.00 93.69 105 ALA A O 1
ATOM 855 N N . SER A 1 106 ? -14.494 -15.952 6.298 1.00 95.38 106 SER A N 1
ATOM 856 C CA . SER A 1 106 ? -14.899 -17.010 7.237 1.00 95.38 106 SER A CA 1
ATOM 857 C C . SER A 1 106 ? -13.762 -17.526 8.127 1.00 95.38 106 SER A C 1
ATOM 859 O O . SER A 1 106 ? -14.029 -18.079 9.188 1.00 95.38 106 SER A O 1
ATOM 861 N N . ASP A 1 107 ? -12.505 -17.360 7.710 1.00 94.50 107 ASP A N 1
ATOM 862 C CA . ASP A 1 107 ? -11.309 -17.693 8.494 1.00 94.50 107 ASP A CA 1
ATOM 863 C C . ASP A 1 107 ? -10.815 -16.525 9.373 1.00 94.50 107 ASP A C 1
ATOM 865 O O . ASP A 1 107 ? -9.752 -16.614 9.987 1.00 94.50 107 ASP A O 1
ATOM 869 N N . GLY A 1 108 ? -11.571 -15.423 9.424 1.00 93.31 108 GLY A N 1
ATOM 870 C CA . GLY A 1 108 ? -11.250 -14.217 10.183 1.00 93.31 108 GLY A CA 1
ATOM 871 C C . GLY A 1 108 ? -10.222 -13.298 9.519 1.00 93.31 108 GLY A C 1
ATOM 872 O O . GLY A 1 108 ? -9.894 -12.261 10.094 1.00 93.31 108 GLY A O 1
ATOM 873 N N . ARG A 1 109 ? -9.712 -13.632 8.325 1.00 96.56 109 ARG A N 1
ATOM 874 C CA . ARG A 1 109 ? -8.696 -12.824 7.635 1.00 96.56 109 ARG A CA 1
ATOM 875 C C . ARG A 1 109 ? -9.298 -11.739 6.759 1.00 96.56 109 ARG A C 1
ATOM 877 O O . ARG A 1 109 ? -10.428 -11.835 6.290 1.00 96.56 109 ARG A O 1
ATOM 884 N N . ILE A 1 110 ? -8.494 -10.723 6.479 1.00 95.69 110 ILE A N 1
ATOM 885 C CA . ILE A 1 110 ? -8.819 -9.642 5.551 1.00 95.69 110 ILE A CA 1
ATOM 886 C C . ILE A 1 110 ? -7.988 -9.806 4.295 1.00 95.69 110 ILE A C 1
ATOM 888 O O . ILE A 1 110 ? -6.776 -9.996 4.372 1.00 95.69 110 ILE A O 1
ATOM 892 N N . LEU A 1 111 ? -8.626 -9.685 3.138 1.00 94.44 111 LEU A N 1
ATOM 893 C CA . LEU A 1 111 ? -7.935 -9.741 1.862 1.00 94.44 111 LEU A CA 1
ATOM 894 C C . LEU A 1 111 ? -7.651 -8.323 1.360 1.00 94.44 111 LEU A C 1
ATOM 896 O O . LEU A 1 111 ? -8.569 -7.598 0.985 1.00 94.44 111 LEU A O 1
ATOM 900 N N . MET A 1 112 ? -6.378 -7.933 1.345 1.00 93.44 112 MET A N 1
ATOM 901 C CA . MET A 1 112 ? -5.925 -6.691 0.718 1.00 93.44 112 MET A CA 1
ATOM 902 C C . MET A 1 112 ? -5.401 -6.990 -0.683 1.00 93.44 112 MET A C 1
ATOM 904 O O . MET A 1 112 ? -4.570 -7.886 -0.862 1.00 93.44 112 MET A O 1
ATOM 908 N N . ARG A 1 113 ? -5.819 -6.193 -1.666 1.00 92.88 113 ARG A N 1
ATOM 909 C CA . ARG A 1 113 ? -5.268 -6.245 -3.017 1.00 92.88 113 ARG A CA 1
ATOM 910 C C . ARG A 1 113 ? -4.096 -5.268 -3.147 1.00 92.88 113 ARG A C 1
ATOM 912 O O . ARG A 1 113 ? -4.131 -4.138 -2.656 1.00 92.88 113 ARG A O 1
ATOM 919 N N . TYR A 1 114 ? -3.032 -5.719 -3.799 1.00 91.25 114 TYR A N 1
ATOM 920 C CA . TYR A 1 114 ? -1.803 -4.960 -3.954 1.00 91.25 114 TYR A CA 1
ATOM 921 C C . TYR A 1 114 ? -1.283 -5.033 -5.383 1.00 91.25 114 TYR A C 1
ATOM 923 O O . TYR A 1 114 ? -0.646 -5.996 -5.807 1.00 91.25 114 TYR A O 1
ATOM 931 N N . GLU A 1 115 ? -1.594 -3.990 -6.139 1.00 91.94 115 GLU A N 1
ATOM 932 C CA . GLU A 1 115 ? -1.210 -3.847 -7.530 1.00 91.94 115 GLU A CA 1
ATOM 933 C C . GLU A 1 115 ? 0.218 -3.316 -7.664 1.00 91.94 115 GLU A C 1
ATOM 935 O O . GLU A 1 115 ? 0.612 -2.313 -7.056 1.00 91.94 115 GLU A O 1
ATOM 940 N N . ARG A 1 116 ? 1.005 -4.006 -8.484 1.00 92.50 116 ARG A N 1
ATOM 941 C CA . ARG A 1 116 ? 2.380 -3.660 -8.813 1.00 92.50 116 ARG A CA 1
ATOM 942 C C . ARG A 1 116 ? 2.521 -3.607 -10.321 1.00 92.50 116 ARG A C 1
ATOM 944 O O . ARG A 1 116 ? 2.158 -4.552 -11.012 1.00 92.50 116 ARG A O 1
ATOM 951 N N . PHE A 1 117 ? 3.078 -2.510 -10.797 1.00 93.88 117 PHE A N 1
ATOM 952 C CA . PHE A 1 117 ? 3.459 -2.343 -12.185 1.00 93.88 117 PHE A CA 1
ATOM 953 C C . PHE A 1 117 ? 4.951 -2.603 -12.328 1.00 93.88 117 PHE A C 1
ATOM 955 O O . PHE A 1 117 ? 5.743 -2.167 -11.488 1.00 93.88 117 PHE A O 1
ATOM 962 N N . PHE A 1 118 ? 5.308 -3.313 -13.383 1.00 96.38 118 PHE A N 1
ATOM 963 C CA . PHE A 1 118 ? 6.659 -3.746 -13.672 1.00 96.38 118 PHE A CA 1
ATOM 964 C C . PHE A 1 118 ? 6.978 -3.495 -15.139 1.00 96.38 118 PHE A C 1
ATOM 966 O O . PHE A 1 118 ? 6.086 -3.424 -15.987 1.00 96.38 118 PHE A O 1
ATOM 973 N N . PHE A 1 119 ? 8.270 -3.414 -15.426 1.00 97.06 119 PHE A N 1
ATOM 974 C CA . PHE A 1 119 ? 8.776 -3.462 -16.782 1.00 97.06 119 PHE A CA 1
ATOM 975 C C . PHE A 1 119 ? 10.200 -4.022 -16.813 1.00 97.06 119 PHE A C 1
ATOM 977 O O . PHE A 1 119 ? 10.934 -3.938 -15.825 1.00 97.06 119 PHE A O 1
ATOM 984 N N . THR A 1 120 ? 10.590 -4.568 -17.960 1.00 97.81 120 THR A N 1
ATOM 985 C CA . THR A 1 120 ? 11.978 -4.866 -18.334 1.00 97.81 120 THR A CA 1
ATOM 986 C C . THR A 1 120 ? 12.325 -4.063 -19.579 1.00 97.81 120 THR A C 1
ATOM 988 O O . THR A 1 120 ? 11.443 -3.730 -20.367 1.00 97.81 120 THR A O 1
ATOM 991 N N . ALA A 1 121 ? 13.598 -3.725 -19.756 1.00 97.56 121 ALA A N 1
ATOM 992 C CA . ALA A 1 121 ? 14.070 -3.014 -20.935 1.00 97.56 121 ALA A CA 1
ATOM 993 C C . ALA A 1 121 ? 15.486 -3.466 -21.293 1.00 97.56 121 ALA A C 1
ATOM 995 O O . ALA A 1 121 ? 16.307 -3.697 -20.400 1.00 97.56 121 ALA A O 1
ATOM 996 N N . SER A 1 122 ? 15.763 -3.582 -22.588 1.00 96.25 122 SER A N 1
ATOM 997 C CA . SER A 1 122 ? 17.085 -3.891 -23.127 1.00 96.25 122 SER A CA 1
ATOM 998 C C . SER A 1 122 ? 17.509 -2.845 -24.154 1.00 96.25 122 SER A C 1
ATOM 1000 O O . SER A 1 122 ? 16.679 -2.177 -24.774 1.00 96.25 122 SER A O 1
ATOM 1002 N N . ARG A 1 123 ? 18.820 -2.732 -24.330 1.00 88.44 123 ARG A N 1
ATOM 1003 C CA . ARG A 1 123 ? 19.479 -1.895 -25.329 1.00 88.44 123 ARG A CA 1
ATOM 1004 C C . ARG A 1 123 ? 20.278 -2.780 -26.277 1.00 88.44 123 ARG A C 1
ATOM 1006 O O . ARG A 1 123 ? 20.506 -3.954 -25.903 1.00 88.44 123 ARG A O 1
#

Sequence (123 aa):
MNDTEPVSIICEEVASLPVWHYSEGKPRRHGTLSPDDYYRILAGCSDSFEMWTTTYYHALKSHVELVEWKSGTHLRPYLDALDESEGNRLKNEILQRLEAAYKPASDGRILMRYERFFFTASR

Secondary structure (DSSP, 8-state):
-GGGSHHHHHHHHHHTSTTS--TTSSPPP-PPPPHHHHHHHHHTT-SEEEEEEEEEEEEES-HHHHHHHHHTTTSHHHHTTS-HHHHHHHHHHHHHHHHHH----TTS-EEEEEEEEEEEEE-

Foldseek 3Di:
DCCPFPLNVLLVVLLPDPVQPQPVDRDDDDDDDDPVVVVVVQVVPFPDKDKDKDKDKDWAQALLRVLVVCCVPPCVRSLVRDDPVVSVVSSVSSSVVCCVVFPADPVNTTITIDMDMDMDGHD

pLDDT: mean 92.4, std 6.06, range [62.41, 98.12]